Protein AF-X1Q9Y6-F1 (afdb_monomer_lite)

Secondary structure (DSSP, 8-state):
----TTS-TT-HHHHHHH----------HHHHHHHHHHHHHHHHTT-EEEEEE--TTHHHHHHHHHHHHHT------S----S-HHHHHH---SS-EEEEE-GGGHHHHHHHHHHHH----

Radius of gyration: 15.33 Å; chains: 1; bounding box: 35×32×42 Å

Organism: NCBI:txid412755

pLDDT: mean 90.15, std 9.61, range [37.44, 98.19]

InterPro domains:
  IPR010074 Phosphoribosylformylglycinamidine subunit PurL [PTHR43555] (7-115)
  IPR010918 PurM-like, C-terminal domain [PF02769] (5-114)
  IPR036676 PurM-like, C-terminal domain superfamily [G3DSA:3.90.650.10] (1-119)
  IPR036676 PurM-like, C-terminal domain superfamily [SSF56042] (5-114)

Foldseek 3Di:
DADAPQQPQQAPCCCVVVVDRGHDADDDVLLLVLLVVLVVVCVVVVFFPDKFFQAHQGDQVRQVVVCVVVVHHDDDDPDDDDPCPVSHRRRGHHNDMDTHGDPVSPVVSQCSSCVPRNHHD

Structure (mmCIF, N/CA/C/O backbone):
data_AF-X1Q9Y6-F1
#
_entry.id   AF-X1Q9Y6-F1
#
loop_
_atom_site.group_PDB
_atom_site.id
_atom_site.type_symbol
_atom_site.label_atom_id
_atom_site.label_alt_id
_atom_site.label_comp_id
_atom_site.label_asym_id
_atom_site.label_entity_id
_atom_site.label_seq_id
_atom_site.pdbx_PDB_ins_code
_atom_site.Cartn_x
_atom_site.Cartn_y
_atom_site.Cartn_z
_atom_site.occupancy
_atom_site.B_iso_or_equiv
_atom_site.auth_seq_id
_atom_site.auth_comp_id
_atom_site.auth_asym_id
_atom_site.auth_atom_id
_atom_site.pdbx_PDB_model_num
ATOM 1 N N . SER A 1 1 ? 7.689 -14.579 -20.923 1.00 37.44 1 SER A N 1
ATOM 2 C CA . SER A 1 1 ? 8.924 -13.852 -20.568 1.00 37.44 1 SER A CA 1
ATOM 3 C C . SER A 1 1 ? 8.609 -12.951 -19.385 1.00 37.44 1 SER A C 1
ATOM 5 O O . SER A 1 1 ? 8.133 -11.836 -19.557 1.00 37.44 1 SER A O 1
ATOM 7 N N . GLY A 1 2 ? 8.736 -13.525 -18.186 1.00 48.94 2 GLY A N 1
ATOM 8 C CA . GLY A 1 2 ? 8.319 -12.932 -16.917 1.00 48.94 2 GLY A CA 1
ATOM 9 C C . GLY A 1 2 ? 9.318 -11.895 -16.413 1.00 48.94 2 GLY A C 1
ATOM 10 O O . GLY A 1 2 ? 10.516 -12.151 -16.357 1.00 48.94 2 GLY A O 1
ATOM 11 N N . PHE A 1 3 ? 8.791 -10.726 -16.080 1.00 47.34 3 PHE A N 1
ATOM 12 C CA . PHE A 1 3 ? 9.459 -9.640 -15.370 1.00 47.34 3 PHE A CA 1
ATOM 13 C C . PHE A 1 3 ? 8.370 -8.977 -14.512 1.00 47.34 3 PHE A C 1
ATOM 15 O O . PHE A 1 3 ? 7.917 -7.878 -14.813 1.00 47.34 3 PHE A O 1
ATOM 22 N N . ASP A 1 4 ? 7.840 -9.691 -13.518 1.00 58.59 4 ASP A N 1
ATOM 23 C CA . ASP A 1 4 ? 6.780 -9.167 -12.639 1.00 58.59 4 ASP A CA 1
ATOM 24 C C . ASP A 1 4 ? 7.044 -9.367 -11.140 1.00 58.59 4 ASP A C 1
ATOM 26 O O . ASP A 1 4 ? 6.298 -8.819 -10.333 1.00 58.59 4 ASP A O 1
ATOM 30 N N . GLY A 1 5 ? 8.147 -10.022 -10.751 1.00 60.03 5 GLY A N 1
ATOM 31 C CA . GLY A 1 5 ? 8.462 -10.379 -9.357 1.00 60.03 5 GLY A CA 1
ATOM 32 C C . GLY A 1 5 ? 8.607 -9.220 -8.355 1.00 60.03 5 GLY A C 1
ATOM 33 O O . GLY A 1 5 ? 8.916 -9.458 -7.196 1.00 60.03 5 GLY A O 1
ATOM 34 N N . GLY A 1 6 ? 8.382 -7.973 -8.772 1.00 74.31 6 GLY A N 1
ATOM 35 C CA . GLY A 1 6 ? 8.393 -6.800 -7.899 1.00 74.31 6 GLY A CA 1
ATOM 36 C C . GLY A 1 6 ? 7.599 -5.606 -8.433 1.00 74.31 6 GLY A C 1
ATOM 37 O O . GLY A 1 6 ? 7.923 -4.475 -8.098 1.00 74.31 6 GLY A O 1
ATOM 38 N N . GLY A 1 7 ? 6.614 -5.818 -9.317 1.00 83.00 7 GLY A N 1
ATOM 39 C CA . GLY A 1 7 ? 5.725 -4.742 -9.790 1.00 83.00 7 GLY A CA 1
ATOM 40 C C . GLY A 1 7 ? 6.363 -3.676 -10.693 1.00 83.00 7 GLY A C 1
ATOM 41 O O . GLY A 1 7 ? 5.726 -2.671 -10.977 1.00 83.00 7 GLY A O 1
ATOM 42 N N . LEU A 1 8 ? 7.605 -3.857 -11.151 1.00 88.38 8 LEU A N 1
ATOM 43 C CA . LEU A 1 8 ? 8.257 -2.904 -12.062 1.00 88.38 8 LEU A CA 1
ATOM 44 C C . LEU A 1 8 ? 7.794 -3.045 -13.519 1.00 88.38 8 LEU A C 1
ATOM 46 O O . LEU A 1 8 ? 7.951 -2.119 -14.303 1.00 88.38 8 LEU A O 1
ATOM 50 N N . GLY A 1 9 ? 7.249 -4.198 -13.913 1.00 86.25 9 GLY A N 1
ATOM 51 C CA . GLY A 1 9 ? 6.787 -4.417 -15.281 1.00 86.25 9 GLY A CA 1
ATOM 52 C C . GLY A 1 9 ? 5.653 -3.461 -15.654 1.00 86.25 9 GLY A C 1
ATOM 53 O O . GLY A 1 9 ? 4.570 -3.547 -15.087 1.00 86.25 9 GLY A O 1
ATOM 54 N N . GLY A 1 10 ? 5.895 -2.591 -16.633 1.00 83.69 10 GLY A N 1
ATOM 55 C CA . GLY A 1 10 ? 4.945 -1.570 -17.073 1.00 83.69 10 GLY A CA 1
ATOM 56 C C . GLY A 1 10 ? 4.843 -0.339 -16.166 1.00 83.69 10 GLY A C 1
ATOM 57 O O . GLY A 1 10 ? 3.942 0.457 -16.401 1.00 83.69 10 GLY A O 1
ATOM 58 N N . SER A 1 11 ? 5.732 -0.175 -15.178 1.00 88.38 11 SER A N 1
ATOM 59 C CA . SER A 1 11 ? 5.672 0.949 -14.235 1.00 88.38 11 SER A CA 1
ATOM 60 C C . SER A 1 11 ? 6.162 2.275 -14.820 1.00 88.38 11 SER A C 1
ATOM 62 O O . SER A 1 11 ? 7.007 2.303 -15.728 1.00 88.38 11 SER A O 1
ATOM 64 N N . ASP A 1 12 ? 5.720 3.391 -14.231 1.00 88.31 12 ASP A N 1
ATOM 65 C CA . ASP A 1 12 ? 6.242 4.721 -14.560 1.00 88.31 12 ASP A CA 1
ATOM 66 C C . ASP A 1 12 ? 7.739 4.830 -14.242 1.00 88.31 12 ASP A C 1
ATOM 68 O O . ASP A 1 12 ? 8.471 5.526 -14.945 1.00 88.31 12 ASP A O 1
ATOM 72 N N . TYR A 1 13 ? 8.237 4.083 -13.251 1.00 89.81 13 TYR A N 1
ATOM 73 C CA . TYR A 1 13 ? 9.668 4.016 -12.945 1.00 89.81 13 TYR A CA 1
ATOM 74 C C . TYR A 1 13 ? 10.499 3.507 -14.130 1.00 89.81 13 TYR A C 1
ATOM 76 O O . TYR A 1 13 ? 11.470 4.157 -14.522 1.00 89.81 13 TYR A O 1
ATOM 84 N N . LEU A 1 14 ? 10.115 2.383 -14.752 1.00 90.69 14 LEU A N 1
ATOM 85 C CA . LEU A 1 14 ? 10.829 1.874 -15.932 1.00 90.69 14 LEU A CA 1
ATOM 86 C C . LEU A 1 14 ? 10.784 2.873 -17.089 1.00 90.69 14 LEU A C 1
ATOM 88 O O . LEU A 1 14 ? 11.787 3.074 -17.780 1.00 90.69 14 LEU A O 1
ATOM 92 N N . LYS A 1 15 ? 9.635 3.522 -17.282 1.00 91.44 15 LYS A N 1
ATOM 93 C CA . LYS A 1 15 ? 9.449 4.502 -18.348 1.00 91.44 15 LYS A CA 1
ATOM 94 C C . LYS A 1 15 ? 10.309 5.746 -18.133 1.00 91.44 15 LYS A C 1
ATOM 96 O O . LYS A 1 15 ? 10.985 6.174 -19.060 1.00 91.44 15 LYS A O 1
ATOM 101 N N . LEU A 1 16 ? 10.290 6.330 -16.939 1.00 92.31 16 LEU A N 1
ATOM 102 C CA . LEU A 1 16 ? 10.923 7.621 -16.663 1.00 92.31 16 LEU A CA 1
ATOM 103 C C . LEU A 1 16 ? 12.423 7.499 -16.390 1.00 92.31 16 LEU A C 1
ATOM 105 O O . LEU A 1 16 ? 13.194 8.334 -16.854 1.00 92.31 16 LEU A O 1
ATOM 109 N N . VAL A 1 17 ? 12.845 6.467 -15.655 1.00 92.25 17 VAL A N 1
ATOM 110 C CA . VAL A 1 17 ? 14.247 6.300 -15.235 1.00 92.25 17 VAL A CA 1
ATOM 111 C C . VAL A 1 17 ? 15.050 5.520 -16.269 1.00 92.25 17 VAL A C 1
ATOM 113 O O . VAL A 1 17 ? 16.210 5.837 -16.522 1.00 92.25 17 VAL A O 1
ATOM 116 N N . HIS A 1 18 ? 14.436 4.512 -16.892 1.00 90.81 18 HIS A N 1
ATOM 117 C CA . HIS A 1 18 ? 15.126 3.616 -17.822 1.00 90.81 18 HIS A CA 1
ATOM 118 C C . HIS A 1 18 ? 14.714 3.800 -19.285 1.00 90.81 18 HIS A C 1
ATOM 120 O O . HIS A 1 18 ? 15.293 3.143 -20.148 1.00 90.81 18 HIS A O 1
ATOM 126 N N . ASN A 1 19 ? 13.750 4.678 -19.588 1.00 92.75 19 ASN A N 1
ATOM 127 C CA . ASN A 1 19 ? 13.197 4.865 -20.934 1.00 92.75 19 ASN A CA 1
ATOM 128 C C . ASN A 1 19 ? 12.690 3.550 -21.563 1.00 92.75 19 ASN A C 1
ATOM 130 O O . ASN A 1 19 ? 12.847 3.300 -22.760 1.00 92.75 19 ASN A O 1
ATOM 134 N N . LEU A 1 20 ? 12.114 2.671 -20.736 1.00 91.44 20 LEU A N 1
ATOM 135 C CA . LEU A 1 20 ? 11.650 1.345 -21.136 1.00 91.44 20 LEU A CA 1
ATOM 136 C C . LEU A 1 20 ? 10.171 1.151 -20.808 1.00 91.44 20 LEU A C 1
ATOM 138 O O . LEU A 1 20 ? 9.736 1.356 -19.683 1.00 91.44 20 LEU A O 1
ATOM 142 N N . VAL A 1 21 ? 9.419 0.639 -21.782 1.00 89.00 21 VAL A N 1
ATOM 143 C CA . VAL A 1 21 ? 8.050 0.143 -21.586 1.00 89.00 21 VAL A CA 1
ATOM 144 C C . VAL A 1 21 ? 8.071 -1.364 -21.820 1.00 89.00 21 VAL A C 1
ATOM 146 O O . VAL A 1 21 ? 7.993 -1.839 -22.953 1.00 89.00 21 VAL A O 1
ATOM 149 N N . LYS A 1 22 ? 8.296 -2.124 -20.745 1.00 87.06 22 LYS A N 1
ATOM 150 C CA . LYS A 1 22 ? 8.440 -3.587 -20.773 1.00 87.06 22 LYS A CA 1
ATOM 151 C C . LYS A 1 22 ? 7.845 -4.224 -19.523 1.00 87.06 22 LYS A C 1
ATOM 153 O O . LYS A 1 22 ? 7.770 -3.594 -18.476 1.00 87.06 22 LYS A O 1
ATOM 158 N N . GLY A 1 23 ? 7.513 -5.507 -19.638 1.00 84.69 23 GLY A N 1
ATOM 159 C CA . GLY A 1 23 ? 6.835 -6.268 -18.592 1.00 84.69 23 GLY A CA 1
ATOM 160 C C . GLY A 1 23 ? 5.318 -6.170 -18.723 1.00 84.69 23 GLY A C 1
ATOM 161 O O . GLY A 1 23 ? 4.797 -5.355 -19.483 1.00 84.69 23 GLY A O 1
ATOM 162 N N . ARG A 1 24 ? 4.610 -7.057 -18.027 1.00 83.25 24 ARG A N 1
ATOM 163 C CA . ARG A 1 24 ? 3.150 -7.104 -18.024 1.00 83.25 24 ARG A CA 1
ATOM 164 C C . ARG A 1 24 ? 2.693 -7.106 -16.569 1.00 83.25 24 ARG A C 1
ATOM 166 O O . ARG A 1 24 ? 3.056 -8.051 -15.870 1.00 83.25 24 ARG A O 1
ATOM 173 N N . PRO A 1 25 ? 1.942 -6.093 -16.112 1.00 81.81 25 PRO A N 1
ATOM 174 C CA . PRO A 1 25 ? 1.394 -6.113 -14.767 1.00 81.81 25 PRO A CA 1
ATOM 175 C C . PRO A 1 25 ? 0.445 -7.306 -14.621 1.00 81.81 25 PRO A C 1
ATOM 177 O O . PRO A 1 25 ? -0.278 -7.669 -15.554 1.00 81.81 25 PRO A O 1
ATOM 180 N N . HIS A 1 26 ? 0.479 -7.921 -13.446 1.00 84.75 26 HIS A N 1
ATOM 181 C CA . HIS A 1 26 ? -0.375 -9.035 -13.065 1.00 84.75 26 HIS A CA 1
ATOM 182 C C . HIS A 1 26 ? -1.269 -8.609 -11.899 1.00 84.75 26 HIS A C 1
ATOM 184 O O . HIS A 1 26 ? -0.850 -7.823 -11.048 1.00 84.75 26 HIS A O 1
ATOM 190 N N . ILE A 1 27 ? -2.492 -9.136 -11.859 1.00 89.00 27 ILE A N 1
ATOM 191 C CA . ILE A 1 27 ? -3.436 -8.910 -10.768 1.00 89.00 27 ILE A CA 1
ATOM 192 C C . ILE A 1 27 ? -4.078 -10.232 -10.357 1.00 89.00 27 ILE A C 1
ATOM 194 O O . ILE A 1 27 ? -4.581 -10.979 -11.195 1.00 89.00 27 ILE A O 1
ATOM 198 N N . ASP A 1 28 ? -4.069 -10.499 -9.055 1.00 92.31 28 ASP A N 1
ATOM 199 C CA . ASP A 1 28 ? -4.885 -11.538 -8.434 1.00 92.31 28 ASP A CA 1
ATOM 200 C C . ASP A 1 28 ? -6.197 -10.888 -7.974 1.00 92.31 28 ASP A C 1
ATOM 202 O O . ASP A 1 28 ? -6.223 -10.108 -7.021 1.00 92.31 28 ASP A O 1
ATOM 206 N N . LEU A 1 29 ? -7.290 -11.181 -8.681 1.00 95.50 29 LEU A N 1
ATOM 207 C CA . LEU A 1 29 ? -8.597 -10.577 -8.413 1.00 95.50 29 LEU A CA 1
ATOM 208 C C . LEU A 1 29 ? -9.191 -11.014 -7.068 1.00 95.50 29 LEU A C 1
ATOM 210 O O . LEU A 1 29 ? -9.931 -10.246 -6.447 1.00 95.50 29 LEU A O 1
ATOM 214 N N . ASP A 1 30 ? -8.871 -12.221 -6.603 1.00 95.75 30 ASP A N 1
ATOM 215 C CA . ASP A 1 30 ? -9.347 -12.700 -5.311 1.00 95.75 30 ASP A CA 1
ATOM 216 C C . ASP A 1 30 ? -8.602 -11.999 -4.179 1.00 95.75 30 ASP A C 1
ATOM 218 O O . ASP A 1 30 ? -9.223 -11.607 -3.187 1.00 95.75 30 ASP A O 1
ATOM 222 N N . LEU A 1 31 ? -7.285 -11.809 -4.317 1.00 94.81 31 LEU A N 1
ATOM 223 C CA . LEU A 1 31 ? -6.511 -10.996 -3.382 1.00 94.81 31 LEU A CA 1
ATOM 224 C C . LEU A 1 31 ? -7.013 -9.550 -3.370 1.00 94.81 31 LEU A C 1
ATOM 226 O O . LEU A 1 31 ? -7.305 -9.029 -2.293 1.00 94.81 31 LEU A O 1
ATOM 230 N N . GLU A 1 32 ? -7.187 -8.938 -4.542 1.00 95.62 32 GLU A N 1
ATOM 231 C CA . GLU A 1 32 ? -7.692 -7.570 -4.684 1.00 95.62 32 GLU A CA 1
ATOM 232 C C . GLU A 1 32 ? -9.024 -7.397 -3.950 1.00 95.62 32 GLU A C 1
ATOM 234 O O . GLU A 1 32 ? -9.177 -6.520 -3.099 1.00 95.62 32 GLU A O 1
ATOM 239 N N . LYS A 1 33 ? -9.978 -8.302 -4.192 1.00 97.50 33 LYS A N 1
ATOM 240 C CA . LYS A 1 33 ? -11.283 -8.274 -3.528 1.00 97.50 33 LYS A CA 1
ATOM 241 C C . LYS A 1 33 ? -11.157 -8.357 -2.007 1.00 97.50 33 LYS A C 1
ATOM 243 O O . LYS A 1 33 ? -11.881 -7.646 -1.303 1.00 97.50 33 LYS A O 1
ATOM 248 N N . ARG A 1 34 ? -10.271 -9.213 -1.481 1.00 97.81 34 ARG A N 1
ATOM 249 C CA . ARG A 1 34 ? -10.057 -9.354 -0.029 1.00 97.81 34 ARG A CA 1
ATOM 250 C C . ARG A 1 34 ? -9.410 -8.109 0.570 1.00 97.81 34 ARG A C 1
ATOM 252 O O . ARG A 1 34 ? -9.884 -7.647 1.606 1.00 97.81 34 ARG A O 1
ATOM 259 N N . VAL A 1 35 ? -8.409 -7.528 -0.093 1.00 97.44 35 VAL A N 1
ATOM 260 C CA . VAL A 1 35 ? -7.742 -6.285 0.334 1.00 97.44 35 VAL A CA 1
ATOM 261 C C . VAL A 1 35 ? -8.737 -5.126 0.385 1.00 97.44 35 VAL A C 1
ATOM 263 O O . VAL A 1 35 ? -8.875 -4.480 1.427 1.00 97.44 35 VAL A O 1
ATOM 266 N N . GLN A 1 36 ? -9.508 -4.921 -0.685 1.00 97.38 36 GLN A N 1
ATOM 267 C CA . GLN A 1 36 ? -10.526 -3.868 -0.756 1.00 97.38 36 GLN A CA 1
ATOM 268 C C . GLN A 1 36 ? -11.620 -4.059 0.302 1.00 97.38 36 GLN A C 1
ATOM 270 O O . GLN A 1 36 ? -11.998 -3.117 1.002 1.00 97.38 36 GLN A O 1
ATOM 275 N N . SER A 1 37 ? -12.100 -5.294 0.482 1.00 97.94 37 SER A N 1
ATOM 276 C CA . SER A 1 37 ? -13.124 -5.606 1.490 1.00 97.94 37 SER A CA 1
ATOM 277 C C . SER A 1 37 ? -12.615 -5.381 2.916 1.00 97.94 37 SER A C 1
ATOM 279 O O . SER A 1 37 ? -13.337 -4.818 3.743 1.00 97.94 37 SER A O 1
ATOM 281 N N . CYS A 1 38 ? -11.367 -5.768 3.194 1.00 98.19 38 CYS A N 1
ATOM 282 C CA . CYS A 1 38 ? -10.711 -5.531 4.474 1.00 98.19 38 CYS A CA 1
ATOM 283 C C . CYS A 1 38 ? -10.588 -4.033 4.766 1.00 98.19 38 CYS A C 1
ATOM 285 O O . CYS A 1 38 ? -11.024 -3.578 5.825 1.00 98.19 38 CYS A O 1
ATOM 287 N N . CYS A 1 39 ? -10.066 -3.259 3.811 1.00 98.00 39 CYS A N 1
ATOM 288 C CA . CYS A 1 39 ? -9.921 -1.811 3.941 1.00 98.00 39 CYS A CA 1
ATOM 289 C C . CYS A 1 39 ? -11.275 -1.135 4.199 1.00 98.00 39 CYS A C 1
ATOM 291 O O . CYS A 1 39 ? -11.436 -0.412 5.185 1.00 98.00 39 CYS A O 1
ATOM 293 N N . LEU A 1 40 ? -12.294 -1.454 3.392 1.00 97.94 40 LEU A N 1
ATOM 294 C CA . LEU A 1 40 ? -13.639 -0.905 3.554 1.00 97.94 40 LEU A CA 1
ATOM 295 C C . LEU A 1 40 ? -14.233 -1.235 4.928 1.00 97.94 40 LEU A C 1
ATOM 297 O O . LEU A 1 40 ? -14.879 -0.389 5.552 1.00 97.94 40 LEU A O 1
ATOM 301 N N . LYS A 1 41 ? -14.036 -2.464 5.415 1.00 98.19 41 LYS A N 1
ATOM 302 C CA . LYS A 1 41 ? -14.523 -2.876 6.733 1.00 98.19 41 LYS A CA 1
ATOM 303 C C . LYS A 1 41 ? -13.800 -2.135 7.856 1.00 98.19 41 LYS A C 1
ATOM 305 O O . LYS A 1 41 ? -14.474 -1.672 8.774 1.00 98.19 41 LYS A O 1
ATOM 310 N N . ALA A 1 42 ? -12.481 -1.980 7.759 1.00 98.00 42 ALA A N 1
ATOM 311 C CA . ALA A 1 42 ? -11.675 -1.244 8.727 1.00 98.00 42 ALA A CA 1
ATOM 312 C C . ALA A 1 42 ? -12.093 0.234 8.806 1.00 98.00 42 ALA A C 1
ATOM 314 O O . ALA A 1 42 ? -12.266 0.762 9.904 1.00 98.00 42 ALA A O 1
ATOM 315 N N . ILE A 1 43 ? -12.343 0.874 7.656 1.00 97.69 43 ILE A N 1
ATOM 316 C CA . ILE A 1 43 ? -12.858 2.252 7.580 1.00 97.69 43 ILE A CA 1
ATOM 317 C C . ILE A 1 43 ? -14.224 2.341 8.264 1.00 97.69 43 ILE A C 1
ATOM 319 O O . ILE A 1 43 ? -14.429 3.177 9.141 1.00 97.69 43 ILE A O 1
ATOM 323 N N . LYS A 1 44 ? -15.159 1.443 7.920 1.00 97.75 44 LYS A N 1
ATOM 324 C CA . LYS A 1 44 ? -16.512 1.428 8.508 1.00 97.75 44 LYS A CA 1
ATOM 325 C C . LYS A 1 44 ? -16.516 1.206 10.022 1.00 97.75 44 LYS A C 1
ATOM 327 O O . LYS A 1 44 ? -17.457 1.624 10.685 1.00 97.75 44 LYS A O 1
ATOM 332 N N . GLN A 1 45 ? -15.503 0.529 10.559 1.00 97.19 45 GLN A N 1
ATOM 333 C CA . GLN A 1 45 ? -15.335 0.302 11.996 1.00 97.19 45 GLN A CA 1
ATOM 334 C C . GLN A 1 45 ? -14.553 1.420 12.706 1.00 97.19 45 GLN A C 1
ATOM 336 O O . GLN A 1 45 ? -14.354 1.328 13.913 1.00 97.19 45 GLN A O 1
ATOM 341 N N . GLY A 1 46 ? -14.088 2.452 11.990 1.00 97.31 46 GLY A N 1
ATOM 342 C CA . GLY A 1 46 ? -13.254 3.515 12.563 1.00 97.31 46 GLY A CA 1
ATOM 343 C C . GLY A 1 46 ? -11.871 3.032 13.020 1.00 97.31 46 GLY A C 1
ATOM 344 O O . GLY A 1 46 ? -11.261 3.643 13.902 1.00 97.31 46 GLY A O 1
ATOM 345 N N . VAL A 1 47 ? -11.399 1.912 12.459 1.00 97.69 47 VAL A N 1
ATOM 346 C CA . VAL A 1 47 ? -10.103 1.311 12.800 1.00 97.69 47 VAL A CA 1
ATOM 347 C C . VAL A 1 47 ? -8.967 2.083 12.145 1.00 97.69 47 VAL A C 1
ATOM 349 O O . VAL A 1 47 ? -7.989 2.398 12.810 1.00 97.69 47 VAL A O 1
ATOM 352 N N . VAL A 1 48 ? -9.105 2.406 10.857 1.00 97.25 48 VAL A N 1
ATOM 353 C CA . VAL A 1 48 ? -8.097 3.165 10.103 1.00 97.25 48 VAL A CA 1
ATOM 354 C C . VAL A 1 48 ? -8.457 4.648 10.044 1.00 97.25 48 VAL A C 1
ATOM 356 O O . VAL A 1 48 ? -9.620 5.012 9.867 1.00 97.25 48 VAL A O 1
ATOM 359 N N . SER A 1 49 ? -7.439 5.493 10.160 1.00 94.25 49 SER A N 1
ATOM 360 C CA . SER A 1 49 ? -7.536 6.957 10.170 1.00 94.25 49 SER A CA 1
ATOM 361 C C . SER A 1 49 ? -7.381 7.553 8.762 1.00 94.25 49 SER A C 1
ATOM 363 O O . SER A 1 49 ? -7.906 8.629 8.464 1.00 94.25 49 SER A O 1
ATOM 365 N N . SER A 1 50 ? -6.693 6.845 7.863 1.00 93.44 50 SER A N 1
ATOM 366 C CA . SER A 1 50 ? -6.637 7.129 6.424 1.00 93.44 50 SER A CA 1
ATOM 367 C C . SER A 1 50 ? -6.288 5.871 5.630 1.00 93.44 50 SER A C 1
ATOM 369 O O . SER A 1 50 ? -5.748 4.914 6.184 1.00 93.44 50 SER A O 1
ATOM 371 N N . ALA A 1 51 ? -6.574 5.891 4.328 1.00 94.69 51 ALA A N 1
ATOM 372 C CA . ALA A 1 51 ? -6.205 4.850 3.378 1.00 94.69 51 ALA A CA 1
ATOM 373 C C . ALA A 1 51 ? -5.836 5.488 2.030 1.00 94.69 51 ALA A C 1
ATOM 375 O O . ALA A 1 51 ? -6.522 6.408 1.585 1.00 94.69 51 ALA A O 1
ATOM 376 N N . HIS A 1 52 ? -4.758 5.012 1.411 1.00 93.19 52 HIS A N 1
ATOM 377 C CA . HIS A 1 52 ? -4.245 5.451 0.114 1.00 93.19 52 HIS A CA 1
ATOM 378 C C . HIS A 1 52 ? -3.835 4.224 -0.699 1.00 93.19 52 HIS A C 1
ATOM 380 O O . HIS A 1 52 ? -3.063 3.393 -0.220 1.00 93.19 52 HIS A O 1
ATOM 386 N N . ASP A 1 53 ? -4.361 4.084 -1.909 1.00 92.12 53 ASP A N 1
ATOM 387 C CA . ASP A 1 53 ? -3.954 3.032 -2.832 1.00 92.12 53 ASP A CA 1
ATOM 388 C C . ASP A 1 53 ? -2.497 3.227 -3.271 1.00 92.12 53 ASP A C 1
ATOM 390 O O . ASP A 1 53 ? -2.048 4.341 -3.533 1.00 92.12 53 ASP A O 1
ATOM 394 N N . CYS A 1 54 ? -1.738 2.131 -3.309 1.00 90.56 54 CYS A N 1
ATOM 395 C CA . CYS A 1 54 ? -0.347 2.141 -3.745 1.00 90.56 54 CYS A CA 1
ATOM 396 C C . CYS A 1 54 ? -0.278 1.804 -5.236 1.00 90.56 54 CYS A C 1
ATOM 398 O O . CYS A 1 54 ? -0.105 0.641 -5.613 1.00 90.56 54 CYS A O 1
ATOM 400 N N . ALA A 1 55 ? -0.470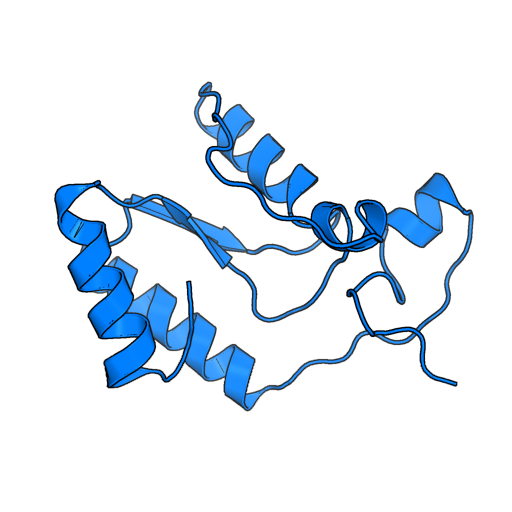 2.834 -6.060 1.00 87.25 55 ALA A N 1
ATOM 401 C CA . ALA A 1 55 ? -0.577 2.738 -7.511 1.00 87.25 55 ALA A CA 1
ATOM 402 C C . ALA A 1 55 ? 0.676 3.308 -8.205 1.00 87.25 55 ALA A C 1
ATOM 404 O O . ALA A 1 55 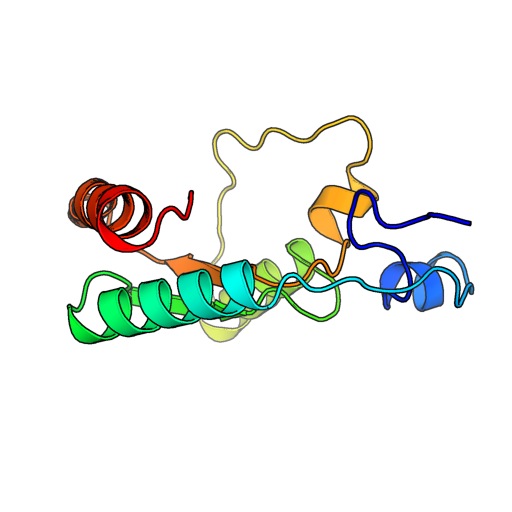? 1.781 2.798 -7.997 1.00 87.25 55 ALA A O 1
ATOM 405 N N . ASN A 1 56 ? 0.507 4.346 -9.029 1.00 86.75 56 ASN A N 1
ATOM 406 C CA . ASN A 1 56 ? 1.562 4.921 -9.862 1.00 86.75 56 ASN A CA 1
ATOM 407 C C . ASN A 1 56 ? 2.733 5.437 -9.014 1.00 86.75 56 ASN A C 1
ATOM 409 O O . ASN A 1 56 ? 2.548 6.104 -7.995 1.00 86.75 56 ASN A O 1
ATOM 413 N N . GLY A 1 57 ? 3.955 5.121 -9.436 1.00 87.88 57 GLY A N 1
ATOM 414 C CA . GLY A 1 57 ? 5.179 5.475 -8.722 1.00 87.88 57 GLY A CA 1
ATOM 415 C C . GLY A 1 57 ? 5.447 4.671 -7.441 1.00 87.88 57 GLY A C 1
ATOM 416 O O . GLY A 1 57 ? 6.494 4.859 -6.819 1.00 87.88 57 GLY A O 1
ATOM 417 N N . GLY A 1 58 ? 4.553 3.758 -7.051 1.00 92.69 58 GLY A N 1
ATOM 418 C CA . GLY A 1 58 ? 4.760 2.809 -5.961 1.00 92.69 58 GLY A CA 1
ATOM 419 C C . GLY A 1 58 ? 4.692 3.402 -4.548 1.00 92.69 58 GLY A C 1
ATOM 420 O O . GLY A 1 58 ? 4.103 4.456 -4.286 1.00 92.69 58 GLY A O 1
ATOM 421 N N . LEU A 1 59 ? 5.292 2.680 -3.597 1.00 93.31 59 LEU A N 1
ATOM 422 C CA . LEU A 1 59 ? 5.218 2.968 -2.163 1.00 93.31 59 LEU A CA 1
ATOM 423 C C . LEU A 1 59 ? 5.821 4.331 -1.812 1.00 93.31 59 LEU A C 1
ATOM 425 O O . LEU A 1 59 ? 5.250 5.065 -1.005 1.00 93.31 59 LEU A O 1
ATOM 429 N N . ALA A 1 60 ? 6.961 4.678 -2.414 1.00 93.38 60 ALA A N 1
ATOM 430 C CA . ALA A 1 60 ? 7.644 5.936 -2.127 1.00 93.38 60 ALA A CA 1
ATOM 431 C C . ALA A 1 60 ? 6.772 7.147 -2.484 1.00 93.38 60 ALA A C 1
ATOM 433 O O . ALA A 1 60 ? 6.637 8.065 -1.674 1.00 93.38 60 ALA A O 1
ATOM 434 N N . ILE A 1 61 ? 6.138 7.123 -3.661 1.00 94.31 61 ILE A N 1
ATOM 435 C CA . ILE A 1 61 ? 5.242 8.196 -4.104 1.00 94.31 61 ILE A CA 1
ATOM 436 C C . ILE A 1 61 ? 3.975 8.227 -3.250 1.00 94.31 61 ILE A C 1
ATOM 438 O O . ILE A 1 61 ? 3.609 9.288 -2.750 1.00 94.31 61 ILE A O 1
ATOM 442 N N . THR A 1 62 ? 3.379 7.069 -2.965 1.00 94.50 62 THR A N 1
ATOM 443 C CA . THR A 1 62 ? 2.182 6.970 -2.111 1.00 94.50 62 THR A CA 1
ATOM 444 C C . THR A 1 62 ? 2.406 7.594 -0.726 1.00 94.50 62 THR A C 1
ATOM 446 O O . THR A 1 62 ? 1.569 8.351 -0.221 1.00 94.50 62 THR A O 1
ATOM 449 N N . LEU A 1 63 ? 3.557 7.318 -0.103 1.00 93.94 63 LEU A N 1
ATOM 450 C CA . LEU A 1 63 ? 3.922 7.901 1.189 1.00 93.94 63 LEU A CA 1
ATOM 451 C C . LEU A 1 63 ? 4.192 9.403 1.083 1.00 93.94 63 LEU A C 1
ATOM 453 O O . LEU A 1 63 ? 3.716 10.160 1.932 1.00 93.94 63 LEU A O 1
ATOM 457 N N . ALA A 1 64 ? 4.906 9.846 0.044 1.00 93.50 64 ALA A N 1
ATOM 458 C CA . ALA A 1 64 ? 5.167 11.263 -0.190 1.00 93.50 64 ALA A CA 1
ATOM 459 C C . ALA A 1 64 ? 3.861 12.056 -0.362 1.00 93.50 64 ALA A C 1
ATOM 461 O O . ALA A 1 64 ? 3.668 13.076 0.297 1.00 93.50 64 ALA A O 1
ATOM 462 N N . GLU A 1 65 ? 2.919 11.563 -1.165 1.00 91.81 65 GLU A N 1
ATOM 463 C CA . GLU A 1 65 ? 1.612 12.197 -1.346 1.00 91.81 65 GLU A CA 1
ATOM 464 C C . GLU A 1 65 ? 0.783 12.237 -0.061 1.00 91.81 65 GLU A C 1
ATOM 466 O O . GLU A 1 65 ? 0.096 13.228 0.203 1.00 91.81 65 GLU A O 1
ATOM 471 N N . SER A 1 66 ? 0.826 11.164 0.734 1.00 91.56 66 SER A N 1
ATOM 472 C CA . SER A 1 66 ? 0.130 11.093 2.025 1.00 91.56 66 SER A CA 1
ATOM 473 C C . SER A 1 66 ? 0.663 12.152 2.996 1.00 91.56 66 SER A C 1
ATOM 475 O O . SER A 1 66 ? -0.112 12.831 3.673 1.00 91.56 66 SER A O 1
ATOM 477 N N . CYS A 1 67 ? 1.985 12.333 3.012 1.00 92.06 67 CYS A N 1
ATOM 478 C CA . CYS A 1 67 ? 2.684 13.336 3.812 1.00 92.06 67 CYS A CA 1
ATOM 479 C C . CYS A 1 67 ? 2.339 14.761 3.372 1.00 92.06 67 CYS A C 1
ATOM 481 O O . CYS A 1 67 ? 1.883 15.576 4.179 1.00 92.06 67 CYS A O 1
ATOM 483 N N . LEU A 1 68 ? 2.482 15.045 2.074 1.00 91.31 68 LEU A N 1
ATOM 484 C CA . LEU A 1 68 ? 2.230 16.364 1.494 1.00 91.31 68 LEU A CA 1
ATOM 485 C C . LEU A 1 68 ? 0.780 16.816 1.698 1.00 91.31 68 LEU A C 1
ATOM 487 O O . LEU A 1 68 ? 0.551 17.959 2.084 1.00 91.31 68 LEU A O 1
ATOM 491 N N . ARG A 1 69 ? -0.199 15.916 1.523 1.00 88.19 69 ARG A N 1
ATOM 492 C CA . ARG A 1 69 ? -1.628 16.229 1.723 1.00 88.19 69 ARG A CA 1
ATOM 493 C C . ARG A 1 69 ? -1.964 16.679 3.144 1.00 88.19 69 ARG A C 1
ATOM 495 O O . ARG A 1 69 ? -2.932 17.409 3.333 1.00 88.19 69 ARG A O 1
ATOM 502 N N . ARG A 1 70 ? -1.208 16.218 4.142 1.00 86.31 70 ARG A N 1
ATOM 503 C CA . ARG A 1 70 ? -1.463 16.485 5.567 1.00 86.31 70 ARG A CA 1
ATOM 504 C C . ARG A 1 70 ? -0.484 17.501 6.164 1.00 86.31 70 ARG A C 1
ATOM 506 O O . ARG A 1 70 ? -0.686 17.911 7.300 1.00 86.31 70 ARG A O 1
ATOM 513 N N . GLY A 1 71 ? 0.565 17.882 5.430 1.00 90.25 71 GLY A N 1
ATOM 514 C CA . GLY A 1 71 ? 1.674 18.675 5.968 1.00 90.25 71 GLY A CA 1
ATOM 515 C C . GLY A 1 71 ? 2.445 17.944 7.074 1.00 90.25 71 GLY A C 1
ATOM 516 O O . GLY A 1 71 ? 2.973 18.585 7.977 1.00 90.25 71 GLY A O 1
ATOM 517 N N . LEU A 1 72 ? 2.471 16.608 7.035 1.00 89.62 72 LEU A N 1
ATOM 518 C CA . LEU A 1 72 ? 3.121 15.754 8.033 1.00 89.62 72 LEU A CA 1
ATOM 519 C C . LEU A 1 72 ? 4.268 14.972 7.395 1.00 89.62 72 LEU A C 1
ATOM 521 O O . LEU A 1 72 ? 4.248 14.717 6.198 1.00 89.62 72 LEU A O 1
ATOM 525 N N . GLY A 1 73 ? 5.250 14.570 8.198 1.00 91.06 73 GLY A N 1
ATOM 526 C CA . GLY A 1 73 ? 6.274 13.606 7.793 1.00 91.06 73 GLY A CA 1
ATOM 527 C C . GLY A 1 73 ? 5.977 12.206 8.328 1.00 91.06 73 GLY A C 1
ATOM 528 O O . GLY A 1 73 ? 5.101 12.021 9.172 1.00 91.06 73 GLY A O 1
ATOM 529 N N . PHE A 1 74 ? 6.758 11.225 7.884 1.00 90.50 74 PHE A N 1
ATOM 530 C CA . PHE A 1 74 ? 6.778 9.891 8.478 1.00 90.50 74 PHE A CA 1
ATOM 531 C C . PHE A 1 74 ? 8.212 9.485 8.811 1.00 90.50 74 PHE A C 1
ATOM 533 O O . PHE A 1 74 ? 9.173 9.974 8.216 1.00 90.50 74 PHE A O 1
ATOM 540 N N . LYS A 1 75 ? 8.349 8.553 9.752 1.00 90.94 75 LYS A N 1
ATOM 541 C CA . LYS A 1 75 ? 9.609 7.877 10.041 1.00 90.94 75 LYS A CA 1
ATOM 542 C C . LYS A 1 75 ? 9.404 6.388 9.823 1.00 90.94 75 LYS A C 1
ATOM 544 O O . LYS A 1 75 ? 8.572 5.771 10.481 1.00 90.94 75 LYS A O 1
ATOM 549 N N . GLY A 1 76 ? 10.151 5.823 8.883 1.00 85.00 76 GLY A N 1
ATOM 550 C CA . GLY A 1 76 ? 10.168 4.385 8.669 1.00 85.00 76 GLY A CA 1
ATOM 551 C C . GLY A 1 76 ? 10.945 3.701 9.784 1.00 85.00 76 GLY A C 1
ATOM 552 O O . GLY A 1 76 ? 12.168 3.802 9.843 1.00 85.00 76 GLY A O 1
ATOM 553 N N . GLU A 1 77 ? 10.248 3.011 10.679 1.00 84.75 77 GLU A N 1
ATOM 554 C CA . GLU A 1 77 ? 10.883 2.142 11.666 1.00 84.75 77 GLU A CA 1
ATOM 555 C C . GLU A 1 77 ? 10.769 0.691 11.191 1.00 84.75 77 GLU A C 1
ATOM 557 O O . GLU A 1 77 ? 9.708 0.263 10.747 1.00 84.75 77 GLU A O 1
ATOM 562 N N . ARG A 1 78 ? 11.870 -0.070 11.270 1.00 83.06 78 ARG A N 1
ATOM 563 C CA . ARG A 1 78 ? 11.927 -1.507 10.917 1.00 83.06 78 ARG A CA 1
ATOM 564 C C . ARG A 1 78 ? 11.643 -1.833 9.446 1.00 83.06 78 ARG A C 1
ATOM 566 O O . ARG A 1 78 ? 11.155 -2.916 9.138 1.00 83.06 78 ARG A O 1
ATOM 573 N N . TRP A 1 79 ? 11.972 -0.922 8.539 1.00 85.25 79 TRP A N 1
ATOM 574 C CA . TRP A 1 79 ? 11.880 -1.188 7.108 1.00 85.25 79 TRP A CA 1
ATOM 575 C C . TRP A 1 79 ? 12.874 -2.287 6.725 1.00 85.25 79 TRP A C 1
ATOM 577 O O . TRP A 1 79 ? 14.070 -2.165 6.984 1.00 85.25 79 TRP A O 1
ATOM 587 N N . GLN A 1 80 ? 12.366 -3.370 6.141 1.00 82.88 80 GLN A N 1
ATOM 588 C CA . GLN A 1 80 ? 13.172 -4.466 5.616 1.00 82.88 80 GLN A CA 1
ATOM 589 C C . GLN A 1 80 ? 12.943 -4.538 4.116 1.00 82.88 80 GLN A C 1
ATOM 591 O O . GLN A 1 80 ? 11.864 -4.901 3.653 1.00 82.88 80 GLN A O 1
ATOM 596 N N . PHE A 1 81 ? 13.968 -4.165 3.364 1.00 84.31 81 PHE A N 1
ATOM 597 C CA . PHE A 1 81 ? 13.977 -4.305 1.919 1.00 84.31 81 PHE A CA 1
ATOM 598 C C . PHE A 1 81 ? 14.890 -5.456 1.529 1.00 84.31 81 PHE A C 1
ATOM 600 O O . PHE A 1 81 ? 15.939 -5.649 2.141 1.00 84.31 81 PHE A O 1
ATOM 607 N N . GLY A 1 82 ? 14.486 -6.209 0.508 1.00 82.56 82 GLY A N 1
ATOM 608 C CA . GLY A 1 82 ?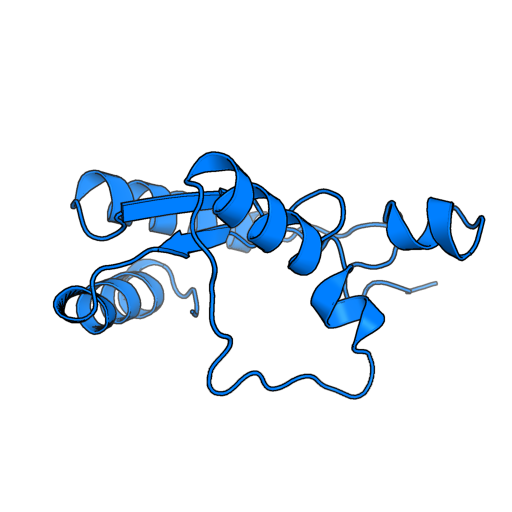 15.399 -7.118 -0.178 1.00 82.56 82 GLY A CA 1
ATOM 609 C C . GLY A 1 82 ? 16.372 -6.355 -1.080 1.00 82.56 82 GLY A C 1
ATOM 610 O O . GLY A 1 82 ? 16.368 -5.125 -1.131 1.00 82.56 82 GLY A O 1
ATOM 611 N N . ASP A 1 83 ? 17.146 -7.094 -1.869 1.00 87.44 83 ASP A N 1
ATOM 612 C CA . ASP A 1 83 ? 18.205 -6.540 -2.730 1.00 87.44 83 ASP A CA 1
ATOM 613 C C . ASP A 1 83 ? 17.699 -5.551 -3.799 1.00 87.44 83 ASP A C 1
ATOM 615 O O . ASP A 1 83 ? 18.465 -4.769 -4.361 1.00 87.44 83 ASP A O 1
ATOM 619 N N . ARG A 1 84 ? 16.395 -5.573 -4.097 1.00 88.44 84 ARG A N 1
ATOM 620 C CA . ARG A 1 84 ? 15.739 -4.736 -5.110 1.00 88.44 84 ARG A CA 1
ATOM 621 C C . ARG A 1 84 ? 14.942 -3.607 -4.470 1.00 88.44 84 ARG A C 1
ATOM 623 O O . ARG A 1 84 ? 13.710 -3.622 -4.449 1.00 88.44 84 ARG A O 1
ATOM 630 N N . LEU A 1 85 ? 15.668 -2.618 -3.948 1.00 91.00 85 LEU A N 1
ATOM 631 C CA . LEU A 1 85 ? 15.086 -1.412 -3.351 1.00 91.00 85 LEU A CA 1
ATOM 632 C C . LEU A 1 85 ? 14.218 -0.630 -4.349 1.00 91.00 85 LEU A C 1
ATOM 634 O O . LEU A 1 85 ? 13.175 -0.097 -3.983 1.00 91.00 85 LEU A O 1
ATOM 638 N N . ASP A 1 86 ? 14.630 -0.599 -5.615 1.00 91.62 86 ASP A N 1
ATOM 639 C CA . ASP A 1 86 ? 13.884 -0.003 -6.721 1.00 91.62 86 ASP A CA 1
ATOM 640 C C . ASP A 1 86 ? 12.496 -0.634 -6.881 1.00 91.62 86 ASP A C 1
ATOM 642 O O . ASP A 1 86 ? 11.493 0.072 -6.935 1.00 91.62 86 ASP A O 1
ATOM 646 N N . ALA A 1 87 ? 12.420 -1.964 -6.867 1.00 90.44 87 ALA A N 1
ATOM 647 C CA . ALA A 1 87 ? 11.156 -2.686 -6.917 1.00 90.44 87 ALA A CA 1
ATOM 648 C C . ALA A 1 87 ? 10.319 -2.477 -5.646 1.00 90.44 87 ALA A C 1
ATOM 650 O O . ALA A 1 87 ? 9.107 -2.291 -5.726 1.00 90.44 87 ALA A O 1
ATOM 651 N N . ALA A 1 88 ? 10.952 -2.461 -4.472 1.00 90.62 88 ALA A N 1
ATOM 652 C CA . ALA A 1 88 ? 10.243 -2.257 -3.212 1.00 90.62 88 ALA A CA 1
ATOM 653 C C . ALA A 1 88 ? 9.601 -0.860 -3.112 1.00 90.62 88 ALA A C 1
ATOM 655 O O . ALA A 1 88 ? 8.467 -0.730 -2.648 1.00 90.62 88 ALA A O 1
ATOM 656 N N . LEU A 1 89 ? 10.313 0.180 -3.554 1.00 92.56 89 LEU A N 1
ATOM 657 C CA . LEU A 1 89 ? 9.870 1.570 -3.442 1.00 92.56 89 LEU A CA 1
ATOM 658 C C . LEU A 1 89 ? 9.025 2.037 -4.625 1.00 92.56 89 LEU A C 1
ATOM 660 O O . LEU A 1 89 ? 8.056 2.763 -4.411 1.00 92.56 89 LEU A O 1
ATOM 664 N N . PHE A 1 90 ? 9.376 1.626 -5.843 1.00 93.19 90 PHE A N 1
ATOM 665 C CA . PHE A 1 90 ? 8.789 2.136 -7.087 1.00 93.19 90 PHE A CA 1
ATOM 666 C C . PHE A 1 90 ? 8.079 1.064 -7.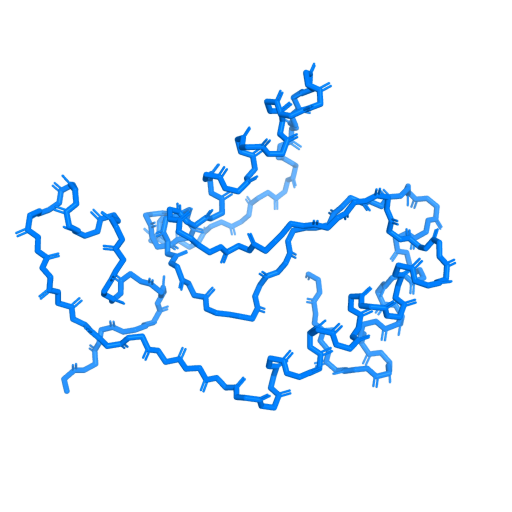917 1.00 93.19 90 PHE A C 1
ATOM 668 O O . PHE A 1 90 ? 7.581 1.348 -9.005 1.00 93.19 90 PHE A O 1
ATOM 675 N N . GLY A 1 91 ? 8.019 -0.176 -7.428 1.00 91.81 91 GLY A N 1
ATOM 676 C CA . GLY A 1 91 ? 7.145 -1.192 -7.995 1.00 91.81 91 GLY A CA 1
ATOM 677 C C . GLY A 1 91 ? 5.684 -0.789 -7.837 1.00 91.81 91 GLY A C 1
ATOM 678 O O . GLY A 1 91 ? 5.258 -0.399 -6.749 1.00 91.81 91 GLY A O 1
ATOM 679 N N . GLU A 1 92 ? 4.910 -0.938 -8.906 1.00 90.81 92 GLU A N 1
ATOM 680 C CA . GLU A 1 92 ? 3.484 -0.600 -9.015 1.00 90.81 92 GLU A CA 1
ATOM 681 C C . GLU A 1 92 ? 2.630 -1.877 -8.949 1.00 90.81 92 GLU A C 1
ATOM 683 O O . GLU A 1 92 ? 1.723 -2.126 -9.747 1.00 90.81 92 GLU A O 1
ATOM 688 N N . ALA A 1 93 ? 2.970 -2.751 -7.997 1.00 88.00 93 ALA A N 1
ATOM 689 C CA . ALA A 1 93 ? 2.217 -3.971 -7.749 1.00 88.00 93 ALA A CA 1
ATOM 690 C C . ALA A 1 93 ? 0.811 -3.650 -7.214 1.00 88.00 93 ALA A C 1
ATOM 692 O O . ALA A 1 93 ? 0.654 -2.799 -6.332 1.00 88.00 93 ALA A O 1
ATOM 693 N N . GLN A 1 94 ? -0.176 -4.378 -7.740 1.00 90.00 94 GLN A N 1
ATOM 694 C CA . GLN A 1 94 ? -1.598 -4.256 -7.411 1.00 90.00 94 GLN A CA 1
ATOM 695 C C . GLN A 1 94 ? -1.906 -4.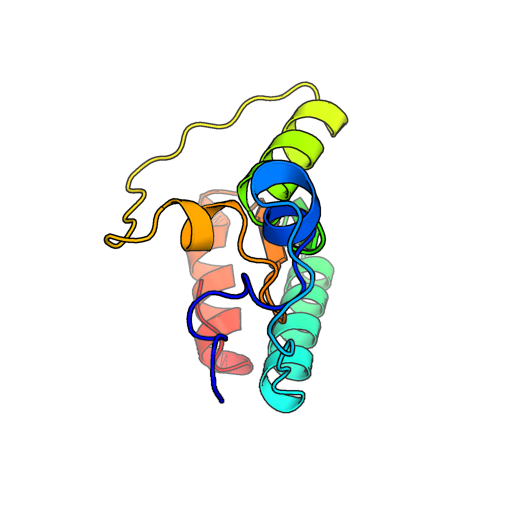792 -6.002 1.00 90.00 94 GLN A C 1
ATOM 697 O O . GLN A 1 94 ? -1.064 -5.440 -5.377 1.00 90.00 94 GLN A O 1
ATOM 702 N N . SER A 1 95 ? -3.121 -4.540 -5.505 1.00 92.81 95 SER A N 1
ATOM 703 C CA . SER A 1 95 ? -3.612 -5.056 -4.216 1.00 92.81 95 SER A CA 1
ATOM 704 C C . SER A 1 95 ? -2.821 -4.595 -2.991 1.00 92.81 95 SER A C 1
ATOM 706 O O . SER A 1 95 ? -2.658 -5.336 -2.022 1.00 92.81 95 SER A O 1
ATOM 708 N N . ARG A 1 96 ? -2.345 -3.346 -3.012 1.00 93.25 96 ARG A N 1
ATOM 709 C CA . ARG A 1 96 ? -1.636 -2.711 -1.893 1.00 93.25 96 ARG A CA 1
ATOM 710 C C . ARG A 1 96 ? -2.293 -1.390 -1.520 1.00 93.25 96 ARG A C 1
ATOM 712 O O . ARG A 1 96 ? -2.538 -0.544 -2.376 1.00 93.25 96 ARG A O 1
ATOM 719 N N . ILE A 1 97 ? -2.532 -1.207 -0.226 1.00 95.31 97 ILE A N 1
ATOM 720 C CA . ILE A 1 97 ? -3.110 0.011 0.343 1.00 95.31 97 ILE A CA 1
ATOM 721 C C . ILE A 1 97 ? -2.248 0.417 1.535 1.00 95.31 97 ILE A C 1
ATOM 723 O O . ILE A 1 97 ? -2.007 -0.386 2.434 1.00 95.31 97 ILE A O 1
ATOM 727 N N . VAL A 1 98 ? -1.800 1.667 1.553 1.00 94.88 98 VAL A N 1
ATOM 728 C CA . VAL A 1 98 ? -1.152 2.286 2.707 1.00 94.88 98 VAL A CA 1
ATOM 729 C C . VAL A 1 98 ? -2.238 2.862 3.604 1.00 94.88 98 VAL A C 1
ATOM 731 O O . VAL A 1 98 ? -3.043 3.681 3.165 1.00 94.88 98 VAL A O 1
ATOM 734 N N . VAL A 1 99 ? -2.264 2.452 4.868 1.00 95.44 99 VAL A N 1
ATOM 735 C CA . VAL A 1 99 ? -3.223 2.954 5.859 1.00 95.44 99 VAL A CA 1
ATOM 736 C C . VAL A 1 99 ? -2.506 3.619 7.024 1.00 95.44 99 VAL A C 1
ATOM 738 O O . VAL A 1 99 ? -1.396 3.230 7.381 1.00 95.44 99 VAL A O 1
ATOM 741 N N . SER A 1 100 ? -3.155 4.605 7.641 1.00 94.44 100 SER A N 1
ATOM 742 C CA . SER A 1 100 ? -2.783 5.072 8.980 1.00 94.44 100 SER A CA 1
ATOM 743 C C . SER A 1 100 ? -3.766 4.520 10.007 1.00 94.44 100 SER A C 1
ATOM 745 O O . SER A 1 100 ? -4.952 4.357 9.719 1.00 94.44 100 SER A O 1
ATOM 747 N N . VAL A 1 101 ? -3.270 4.193 11.195 1.00 96.12 101 VAL A N 1
ATOM 748 C CA . VAL A 1 101 ? -4.037 3.572 12.277 1.00 96.12 101 VAL A CA 1
ATOM 749 C C . VAL A 1 101 ? -3.494 4.068 13.611 1.00 96.12 101 VAL A C 1
ATOM 751 O O . VAL A 1 101 ? -2.284 4.248 13.760 1.00 96.12 101 VAL A O 1
ATOM 754 N N . ASP A 1 102 ? -4.387 4.300 14.570 1.00 96.38 102 ASP A N 1
ATOM 755 C CA . ASP A 1 102 ? -3.992 4.639 15.936 1.00 96.38 102 ASP A CA 1
ATOM 756 C C . ASP A 1 102 ? -3.294 3.434 16.590 1.00 96.38 102 ASP A C 1
ATOM 758 O O . ASP A 1 102 ? -3.655 2.277 16.353 1.00 96.38 102 ASP A O 1
ATOM 762 N N . GLN A 1 103 ? -2.277 3.686 17.417 1.00 94.81 103 GLN A N 1
ATOM 763 C CA . GLN A 1 103 ? -1.415 2.628 17.957 1.00 94.81 103 GLN A CA 1
ATOM 764 C C . GLN A 1 103 ? -2.188 1.562 18.757 1.00 94.81 103 GLN A C 1
ATOM 766 O O . GLN A 1 103 ? -1.843 0.380 18.720 1.00 94.81 103 GLN A O 1
ATOM 771 N N . ASP A 1 104 ? -3.245 1.963 19.457 1.00 97.56 104 ASP A N 1
ATOM 772 C CA . ASP A 1 104 ? -4.123 1.091 20.241 1.00 97.56 104 ASP A CA 1
ATOM 773 C C . ASP A 1 104 ? -5.024 0.189 19.375 1.00 97.56 104 ASP A C 1
ATOM 775 O O . ASP A 1 104 ? -5.473 -0.860 19.840 1.00 97.56 104 ASP A O 1
ATOM 779 N N . LYS A 1 105 ? -5.227 0.533 18.097 1.00 97.75 105 LYS A N 1
ATOM 780 C CA . LYS A 1 105 ? -6.068 -0.210 17.141 1.00 97.75 105 LYS A CA 1
ATOM 781 C C . LYS A 1 105 ? -5.287 -1.126 16.199 1.00 97.75 105 LYS A C 1
ATOM 783 O O . LYS A 1 105 ? -5.902 -1.897 15.461 1.00 97.75 105 LYS A O 1
ATOM 788 N N . VAL A 1 106 ? -3.952 -1.117 16.238 1.00 96.19 106 VAL A N 1
ATOM 789 C CA . VAL A 1 106 ? -3.103 -1.957 15.365 1.00 96.19 106 VAL A CA 1
ATOM 790 C C . VAL A 1 106 ? -3.473 -3.438 15.471 1.00 96.19 106 VAL A C 1
ATOM 792 O O . VAL A 1 106 ? -3.734 -4.086 14.461 1.00 96.19 106 VAL A O 1
ATOM 795 N N . ARG A 1 107 ? -3.605 -3.967 16.695 1.00 96.62 107 ARG A N 1
ATOM 796 C CA . ARG A 1 107 ? -3.979 -5.378 16.910 1.00 96.62 107 ARG A CA 1
ATOM 797 C C . ARG A 1 107 ? -5.370 -5.712 16.376 1.00 96.62 107 ARG A C 1
ATOM 799 O O . ARG A 1 107 ? -5.609 -6.826 15.916 1.00 96.62 107 ARG A O 1
ATOM 806 N N . GLN A 1 108 ? -6.297 -4.757 16.443 1.00 96.81 108 GLN A N 1
ATOM 807 C CA . GLN A 1 108 ? -7.637 -4.926 15.888 1.00 96.81 108 GLN A CA 1
ATOM 808 C C . GLN A 1 108 ? -7.583 -5.009 14.359 1.00 96.81 108 GLN A C 1
ATOM 810 O O . GLN A 1 108 ? -8.251 -5.863 13.775 1.00 96.81 108 GLN A O 1
ATOM 815 N N . LEU A 1 109 ? -6.769 -4.165 13.718 1.00 97.56 109 LEU A N 1
ATOM 816 C CA . LEU A 1 109 ? -6.550 -4.211 12.274 1.00 97.56 109 LEU A CA 1
ATOM 817 C C . LEU A 1 109 ? -5.910 -5.539 11.844 1.00 97.56 109 LEU A C 1
ATOM 819 O O . LEU A 1 109 ? -6.400 -6.165 10.908 1.00 97.56 109 LEU A O 1
ATOM 823 N N . GLU A 1 110 ? -4.877 -6.004 12.551 1.00 96.56 110 GLU A N 1
ATOM 824 C CA . GLU A 1 110 ? -4.223 -7.297 12.293 1.00 96.56 110 GLU A CA 1
ATOM 825 C C . GLU A 1 110 ? -5.208 -8.468 12.394 1.00 96.56 110 GLU A C 1
ATOM 827 O O . GLU A 1 110 ? -5.244 -9.341 11.523 1.00 96.5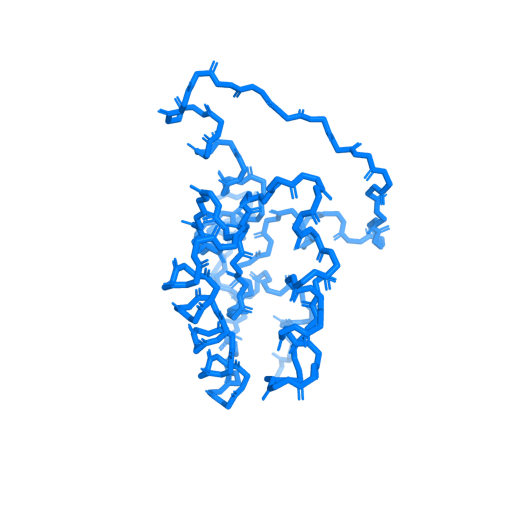6 110 GLU A O 1
ATOM 832 N N . ALA A 1 111 ? -6.038 -8.481 13.442 1.00 96.44 111 ALA A N 1
ATOM 833 C CA . ALA A 1 111 ? -7.045 -9.514 13.646 1.00 96.44 111 ALA A CA 1
ATOM 834 C C . ALA A 1 111 ? -8.113 -9.501 12.541 1.00 96.44 111 ALA A C 1
ATOM 836 O O . ALA A 1 111 ? -8.501 -10.564 12.054 1.00 96.44 111 ALA A O 1
ATOM 837 N N . LEU A 1 112 ? -8.554 -8.314 12.110 1.00 96.75 112 LEU A N 1
ATOM 838 C CA . LEU A 1 112 ? -9.495 -8.157 11.001 1.00 96.75 112 LEU A CA 1
ATOM 839 C C . LEU A 1 112 ? -8.894 -8.681 9.689 1.00 96.75 112 LEU A C 1
ATOM 841 O O . LEU A 1 112 ? -9.505 -9.514 9.017 1.00 96.75 112 LEU A O 1
ATOM 845 N N . ALA A 1 113 ? -7.686 -8.223 9.357 1.00 96.62 113 ALA A N 1
ATOM 846 C CA . ALA A 1 113 ? -6.962 -8.574 8.142 1.00 96.62 113 ALA A CA 1
ATOM 847 C C . ALA A 1 113 ? -6.721 -10.084 8.041 1.00 96.62 113 ALA A C 1
ATOM 849 O O . ALA A 1 113 ? -7.168 -10.730 7.087 1.00 96.62 113 ALA A O 1
ATOM 850 N N . LYS A 1 114 ? -6.096 -10.671 9.066 1.00 95.50 114 LYS A N 1
ATOM 851 C CA . LYS A 1 114 ? -5.727 -12.088 9.070 1.00 95.50 114 LYS A CA 1
ATOM 852 C C . LYS A 1 114 ? -6.931 -13.000 9.277 1.00 95.50 114 LYS A C 1
ATOM 854 O O . LYS A 1 114 ? -7.064 -14.001 8.580 1.00 95.50 114 LYS A O 1
ATOM 859 N N . GLY A 1 115 ? -7.790 -12.675 10.241 1.00 92.94 115 GLY A N 1
ATOM 860 C CA . GLY A 1 115 ? -8.873 -13.553 10.678 1.00 92.94 115 GLY A CA 1
ATOM 861 C C . GLY A 1 115 ? -10.042 -13.609 9.701 1.00 92.94 115 GLY A C 1
ATOM 862 O O . GLY A 1 115 ? -10.568 -14.688 9.447 1.00 92.94 115 GLY A O 1
ATOM 863 N N . GLN A 1 116 ? -10.447 -12.463 9.145 1.00 91.56 116 GLN A N 1
ATOM 864 C CA . GLN A 1 116 ? -11.637 -12.390 8.295 1.00 91.56 116 GLN A CA 1
ATOM 865 C C . GLN A 1 116 ? -11.314 -12.408 6.797 1.00 91.56 116 GLN A C 1
ATOM 867 O O . GLN A 1 116 ? -12.110 -12.923 6.014 1.00 91.56 116 GLN A O 1
ATOM 872 N N . TYR A 1 117 ? -10.175 -11.845 6.391 1.00 94.75 117 TYR A N 1
ATOM 873 C CA . TYR A 1 117 ? -9.865 -11.633 4.974 1.00 94.75 117 TYR A CA 1
ATOM 874 C C . TYR A 1 117 ? -8.619 -12.382 4.491 1.00 94.75 117 TYR A C 1
ATOM 876 O O . TYR A 1 117 ? -8.358 -12.389 3.290 1.00 94.75 117 TYR A O 1
ATOM 884 N N . GLY A 1 118 ? -7.853 -13.024 5.380 1.00 94.12 118 GLY A N 1
ATOM 885 C CA . GLY A 1 118 ? -6.619 -13.721 5.006 1.00 94.12 118 GLY A CA 1
ATOM 886 C C . GLY A 1 118 ? -5.617 -12.813 4.282 1.00 94.12 118 GLY A C 1
ATOM 887 O O . GLY A 1 118 ? -4.944 -13.262 3.355 1.00 94.12 118 GLY A O 1
ATOM 888 N N . VAL A 1 119 ? -5.578 -11.529 4.648 1.00 93.00 119 VAL A N 1
ATOM 889 C CA . VAL A 1 119 ? -4.604 -10.545 4.156 1.00 93.00 119 VAL A CA 1
ATOM 890 C C . VAL A 1 119 ? -3.649 -10.170 5.284 1.00 93.00 119 VAL A C 1
ATOM 892 O O . VAL A 1 119 ? -3.982 -10.305 6.463 1.00 93.00 119 VAL A O 1
ATOM 895 N N . TYR A 1 120 ? -2.451 -9.732 4.919 1.00 85.00 120 TYR A N 1
ATOM 896 C CA . TYR A 1 120 ? -1.372 -9.425 5.855 1.00 85.00 120 TYR A CA 1
ATOM 897 C C . TYR A 1 120 ? -1.043 -7.933 5.798 1.00 85.00 120 TYR A C 1
ATOM 899 O O . TYR A 1 120 ? -1.244 -7.303 4.757 1.00 85.00 120 TYR A O 1
ATOM 907 N N . LEU A 1 121 ? -0.590 -7.395 6.933 1.00 82.69 121 LEU A N 1
ATOM 908 C CA . LEU A 1 121 ? -0.076 -6.030 7.061 1.00 82.69 121 LEU A CA 1
ATOM 909 C C . LEU A 1 121 ? 1.434 -6.002 6.815 1.00 82.69 121 LEU A C 1
ATOM 911 O O . LEU A 1 121 ? 2.091 -7.009 7.172 1.00 82.69 121 LEU A O 1
#

Sequence (121 aa):
SGFDGGGLGGSDYLKLVHNLVKGRPHIDLDLEKRVQSCCLKAIKQGVVSSAHDCANGGLAITLAESCLRRGLGFKGERWQFGDRLDAALFGEAQSRIVVSVDQDKVRQLEALAKGQYGVYL